Protein AF-A0A261FN50-F1 (afdb_monomer)

pLDDT: mean 81.89, std 12.16, range [36.16, 94.0]

Nearest PDB structures (foldseek):
  4u13-assembly1_B  TM=3.026E-01  e=3.819E+00  Sinorhizobium meliloti 1021
  7yx7-assembly1_A  TM=3.412E-01  e=8.292E+00  Serratia proteamaculans
  7zjz-assembly1_A  TM=3.455E-01  e=8.292E+00  Serratia proteamaculans

Sequence (89 aa):
MNTVFLIIKQIDGVKHLAGVAATIGDAADLLAKWEPECPDNFNFLGTKQEYGVTRHLFNIPFNMQYLIYEVPMNSEVPAELFKKEYGGI

Secondary structure (DSSP, 8-state):
--EEEEEEEEETTEEEEEEEESSHHHHHHHHHHH-TTS-S---EEEEEEETTEEEEEESSTHHHHEEEEEEETTSPPPGGGGS-S----

Organism: NCBI:txid1630166

Foldseek 3Di:
DQKKKFKWFADPQFTDGPDIGRDPVVVVVVVCVVCVVWDPPWDWPDWDDDLNWIWTAIDTPCVVGIIITIGHPPDDDRPVNRDGPDDDD

Structure (mmCIF, N/CA/C/O backbone):
data_AF-A0A261FN50-F1
#
_entry.id   AF-A0A261FN50-F1
#
loop_
_atom_site.group_PDB
_atom_site.id
_atom_site.type_symbol
_atom_site.label_atom_id
_atom_site.label_alt_id
_atom_site.label_comp_id
_atom_site.label_asym_id
_atom_site.label_entity_id
_atom_site.label_seq_id
_atom_site.pdbx_PDB_ins_code
_atom_site.Cartn_x
_atom_site.Cartn_y
_atom_site.Cartn_z
_atom_site.occupancy
_atom_site.B_iso_or_equiv
_atom_site.auth_seq_id
_atom_site.auth_comp_id
_atom_site.auth_asym_id
_atom_site.auth_atom_id
_atom_site.pdbx_PDB_model_num
ATOM 1 N N . MET A 1 1 ? -16.082 -8.155 8.034 1.00 61.22 1 MET A N 1
ATOM 2 C CA . MET A 1 1 ? -16.030 -6.680 7.923 1.00 61.22 1 MET A CA 1
ATOM 3 C C . MET A 1 1 ? -15.552 -6.367 6.523 1.00 61.22 1 MET A C 1
ATOM 5 O O . MET A 1 1 ? -14.634 -7.043 6.081 1.00 61.22 1 MET A O 1
ATOM 9 N N . ASN A 1 2 ? -16.179 -5.422 5.823 1.00 85.44 2 ASN A N 1
ATOM 10 C CA . ASN A 1 2 ? -15.708 -5.031 4.495 1.00 85.44 2 ASN A CA 1
ATOM 11 C C . ASN A 1 2 ? -14.487 -4.123 4.662 1.00 85.44 2 ASN A C 1
ATOM 13 O O . ASN A 1 2 ? -14.558 -3.123 5.382 1.00 85.44 2 ASN A O 1
ATOM 17 N N . THR A 1 3 ? -13.378 -4.493 4.036 1.00 90.38 3 THR A N 1
ATOM 18 C CA . THR A 1 3 ? -12.156 -3.692 3.964 1.00 90.38 3 THR A CA 1
ATOM 19 C C . THR A 1 3 ? -11.951 -3.212 2.535 1.00 90.38 3 THR A C 1
ATOM 21 O O . THR A 1 3 ? -12.492 -3.777 1.585 1.00 90.38 3 THR A O 1
ATOM 24 N N . VAL A 1 4 ? -11.202 -2.128 2.398 1.00 93.50 4 VAL A N 1
ATOM 25 C CA . VAL A 1 4 ? -10.695 -1.625 1.125 1.00 93.50 4 VAL A CA 1
ATOM 26 C C . VAL A 1 4 ? -9.188 -1.484 1.218 1.00 93.50 4 VAL A C 1
ATOM 28 O O . VAL A 1 4 ? -8.630 -1.253 2.291 1.00 93.50 4 VAL A O 1
ATOM 31 N N . PHE A 1 5 ? -8.534 -1.605 0.075 1.00 93.56 5 PHE A N 1
ATOM 32 C CA . PHE A 1 5 ? -7.097 -1.470 -0.066 1.00 93.56 5 PHE A CA 1
ATOM 33 C C . PHE A 1 5 ? -6.808 -0.113 -0.696 1.00 93.56 5 PHE A C 1
ATOM 35 O O . PHE A 1 5 ? -7.091 0.115 -1.872 1.00 93.56 5 PHE A O 1
ATOM 42 N N . LEU A 1 6 ? -6.289 0.810 0.107 1.00 93.69 6 LEU A N 1
ATOM 43 C CA . LEU A 1 6 ? -5.844 2.118 -0.350 1.00 93.69 6 LEU A CA 1
ATOM 44 C C . LEU A 1 6 ? -4.437 1.989 -0.917 1.00 93.69 6 LEU A C 1
ATOM 46 O O . LEU A 1 6 ? -3.527 1.535 -0.226 1.00 93.69 6 LEU A O 1
ATOM 50 N N . ILE A 1 7 ? -4.263 2.422 -2.159 1.00 92.44 7 ILE A N 1
ATOM 51 C CA . ILE A 1 7 ? -2.969 2.487 -2.828 1.00 92.44 7 ILE A CA 1
ATOM 52 C C . ILE A 1 7 ? -2.504 3.935 -2.740 1.00 92.44 7 ILE A C 1
ATOM 54 O O . ILE A 1 7 ? -3.139 4.837 -3.289 1.00 92.44 7 ILE A O 1
ATOM 58 N N . ILE A 1 8 ? -1.410 4.170 -2.028 1.00 91.50 8 ILE A N 1
ATOM 59 C CA . ILE A 1 8 ? -0.844 5.493 -1.779 1.00 91.50 8 ILE A CA 1
ATOM 60 C C . ILE A 1 8 ? 0.467 5.610 -2.539 1.00 91.50 8 ILE A C 1
ATOM 62 O O . ILE A 1 8 ? 1.385 4.842 -2.279 1.00 91.50 8 ILE A O 1
ATOM 66 N N . LYS A 1 9 ? 0.579 6.589 -3.438 1.00 90.06 9 LYS A N 1
ATOM 67 C CA . LYS A 1 9 ? 1.829 6.919 -4.123 1.00 90.06 9 LYS A CA 1
ATOM 68 C C . LYS A 1 9 ? 2.597 7.980 -3.337 1.00 90.06 9 LYS A C 1
ATOM 70 O O . LYS A 1 9 ? 2.049 9.024 -2.995 1.00 90.06 9 LYS A O 1
ATOM 75 N N . GLN A 1 10 ? 3.864 7.715 -3.063 1.00 87.31 10 GLN A N 1
ATOM 76 C CA . GLN A 1 10 ? 4.811 8.602 -2.417 1.00 87.31 10 GLN A CA 1
ATOM 77 C C . GLN A 1 10 ? 5.724 9.249 -3.466 1.00 87.31 10 GLN A C 1
ATOM 79 O O . GLN A 1 10 ? 6.468 8.562 -4.162 1.00 87.31 10 GLN A O 1
ATOM 84 N N . ILE A 1 11 ? 5.675 10.578 -3.556 1.00 84.69 11 ILE A N 1
ATOM 85 C CA . ILE A 1 11 ? 6.483 11.403 -4.465 1.00 84.69 11 ILE A CA 1
ATOM 86 C C . ILE A 1 11 ? 7.192 12.454 -3.611 1.00 84.69 11 ILE A C 1
ATOM 88 O O . ILE A 1 11 ? 6.532 13.199 -2.891 1.00 84.69 11 ILE A O 1
ATOM 92 N N . ASP A 1 12 ? 8.527 12.478 -3.617 1.00 83.50 12 ASP A N 1
ATOM 93 C CA . ASP A 1 12 ? 9.339 13.403 -2.802 1.00 83.50 12 ASP A CA 1
ATOM 94 C C . ASP A 1 12 ? 8.944 13.426 -1.305 1.00 83.50 12 ASP A C 1
ATOM 96 O O . ASP A 1 12 ? 8.924 14.458 -0.625 1.00 83.50 12 ASP A O 1
ATOM 100 N N . GLY A 1 13 ? 8.579 12.247 -0.786 1.00 80.19 13 GLY A N 1
ATOM 101 C CA . GLY A 1 13 ? 8.113 12.034 0.588 1.00 80.19 13 GLY A CA 1
ATOM 102 C C . GLY A 1 13 ? 6.671 12.465 0.865 1.00 80.19 13 GLY A C 1
ATOM 103 O O . GLY A 1 13 ? 6.212 12.296 1.995 1.00 80.19 13 GLY A O 1
ATOM 104 N N . VAL A 1 14 ? 5.958 13.011 -0.125 1.00 83.25 14 VAL A N 1
ATOM 105 C CA . VAL A 1 14 ? 4.539 13.381 -0.043 1.00 83.25 14 VAL A CA 1
ATOM 106 C C . VAL A 1 14 ? 3.679 12.201 -0.483 1.00 83.25 14 VAL A C 1
ATOM 108 O O . VAL A 1 14 ? 3.896 11.629 -1.549 1.00 83.25 14 VAL A O 1
ATOM 111 N N . LYS A 1 15 ? 2.707 11.829 0.351 1.00 88.50 15 LYS A N 1
ATOM 112 C CA . LYS A 1 15 ? 1.816 10.686 0.138 1.00 88.50 15 LYS A CA 1
ATOM 113 C C . LYS A 1 15 ? 0.498 11.144 -0.489 1.00 88.50 15 LYS A C 1
ATOM 115 O O . LYS A 1 15 ? -0.189 12.002 0.058 1.00 88.50 15 LYS A O 1
ATOM 120 N N . HIS A 1 16 ? 0.129 10.541 -1.614 1.00 88.62 16 HIS A N 1
ATOM 121 C CA . HIS A 1 16 ? -1.089 10.832 -2.369 1.00 88.62 16 HIS A CA 1
ATOM 122 C C . HIS A 1 16 ? -1.910 9.563 -2.575 1.00 88.62 16 HIS A C 1
ATOM 124 O O . HIS A 1 16 ? -1.355 8.510 -2.876 1.00 88.62 16 HIS A O 1
ATOM 130 N N . LEU A 1 17 ? -3.237 9.658 -2.474 1.00 91.12 17 LEU A N 1
ATOM 131 C CA . LEU A 1 17 ? -4.107 8.552 -2.868 1.00 91.12 17 LEU A CA 1
ATOM 132 C C . LEU A 1 17 ? -3.994 8.338 -4.385 1.00 91.12 17 LEU A C 1
ATOM 134 O O . LEU A 1 17 ? -4.340 9.225 -5.161 1.00 91.12 17 LEU A O 1
ATOM 138 N N . ALA A 1 18 ? -3.511 7.168 -4.791 1.00 90.94 18 ALA A N 1
ATOM 139 C CA . ALA A 1 18 ? -3.389 6.769 -6.190 1.00 90.94 18 ALA A CA 1
ATOM 140 C C . ALA A 1 18 ? -4.553 5.876 -6.635 1.00 90.94 18 ALA A C 1
ATOM 142 O O . ALA A 1 18 ? -4.968 5.933 -7.789 1.00 90.94 18 ALA A O 1
ATOM 143 N N . GLY A 1 19 ? -5.107 5.071 -5.726 1.00 92.00 19 GLY A N 1
ATOM 144 C CA . GLY A 1 19 ? -6.236 4.202 -6.037 1.00 92.00 19 GLY A CA 1
ATOM 145 C C . GLY A 1 19 ? -6.869 3.558 -4.813 1.00 92.00 19 GLY A C 1
ATOM 146 O O . GLY A 1 19 ? -6.334 3.612 -3.706 1.00 92.00 19 GLY A O 1
ATOM 147 N N . VAL A 1 20 ? -8.026 2.941 -5.037 1.00 93.25 20 VAL A N 1
ATOM 148 C CA . VAL A 1 20 ? -8.768 2.156 -4.046 1.00 93.25 20 VAL A CA 1
ATOM 149 C C . VAL A 1 20 ? -9.172 0.846 -4.705 1.00 93.25 20 VAL A C 1
ATOM 151 O O . VAL A 1 20 ? -9.692 0.856 -5.819 1.00 93.25 20 VAL A O 1
ATOM 154 N N . ALA A 1 21 ? -8.942 -0.268 -4.021 1.00 93.38 21 ALA A N 1
ATOM 155 C CA . ALA A 1 21 ? -9.255 -1.601 -4.512 1.00 93.38 21 ALA A CA 1
ATOM 156 C C . ALA A 1 21 ? -10.060 -2.403 -3.480 1.00 93.38 21 ALA A C 1
ATOM 158 O O . ALA A 1 21 ? -9.968 -2.161 -2.276 1.00 93.38 21 ALA A O 1
ATOM 159 N N . ALA A 1 22 ? -10.865 -3.356 -3.952 1.00 92.56 22 ALA A N 1
ATOM 160 C CA . ALA A 1 22 ? -11.677 -4.213 -3.086 1.00 92.56 22 ALA A CA 1
ATOM 161 C C . ALA A 1 22 ? -10.866 -5.375 -2.496 1.00 92.56 22 ALA A C 1
ATOM 163 O O . ALA A 1 22 ? -11.155 -5.839 -1.395 1.00 92.56 22 ALA A O 1
ATOM 164 N N . THR A 1 23 ? -9.839 -5.832 -3.213 1.00 91.38 23 THR A N 1
ATOM 165 C CA . THR A 1 23 ? -8.954 -6.912 -2.778 1.00 91.38 23 THR A CA 1
ATOM 166 C C . THR A 1 23 ? -7.487 -6.526 -2.937 1.00 91.38 23 THR A C 1
ATOM 168 O O . THR A 1 23 ? -7.136 -5.624 -3.702 1.00 91.38 23 THR A O 1
ATOM 171 N N . ILE A 1 24 ? -6.610 -7.243 -2.232 1.00 87.31 24 ILE A N 1
ATOM 172 C CA . ILE A 1 24 ? -5.160 -7.094 -2.394 1.00 87.31 24 ILE A CA 1
ATOM 173 C C . ILE A 1 24 ? -4.693 -7.491 -3.804 1.00 87.31 24 ILE A C 1
ATOM 175 O O . ILE A 1 24 ? -3.749 -6.898 -4.318 1.00 87.31 24 ILE A O 1
ATOM 179 N N . GLY A 1 25 ? -5.377 -8.449 -4.442 1.00 86.75 25 GLY A N 1
ATOM 180 C CA . GLY A 1 25 ? -5.107 -8.864 -5.821 1.00 86.75 25 GLY A CA 1
ATOM 181 C C . GLY A 1 25 ? -5.440 -7.761 -6.823 1.00 86.75 25 GLY A C 1
ATOM 182 O O . GLY A 1 25 ? -4.603 -7.411 -7.642 1.00 86.75 25 GLY A O 1
ATOM 183 N N . ASP A 1 26 ? -6.598 -7.114 -6.680 1.00 90.69 26 ASP A N 1
ATOM 184 C CA . ASP A 1 26 ? -6.964 -5.974 -7.532 1.00 90.69 26 ASP A CA 1
ATOM 185 C C . ASP A 1 26 ? -5.981 -4.802 -7.368 1.00 90.69 26 ASP A C 1
ATOM 187 O O . ASP A 1 26 ? -5.649 -4.113 -8.333 1.00 90.69 26 ASP A O 1
ATOM 191 N N . ALA A 1 27 ? -5.497 -4.570 -6.142 1.00 89.38 27 ALA A N 1
ATOM 192 C CA . ALA A 1 27 ? -4.491 -3.545 -5.877 1.00 89.38 27 ALA A CA 1
ATOM 193 C C . ALA A 1 27 ? -3.153 -3.869 -6.559 1.00 89.38 27 ALA A C 1
ATOM 195 O O . ALA A 1 27 ? -2.532 -2.986 -7.151 1.00 89.38 27 ALA A O 1
ATOM 196 N N . ALA A 1 28 ? -2.733 -5.134 -6.504 1.00 83.12 28 ALA A N 1
ATOM 197 C CA . ALA A 1 28 ? -1.559 -5.633 -7.209 1.00 83.12 28 ALA A CA 1
ATOM 198 C C . ALA A 1 28 ? -1.690 -5.476 -8.731 1.00 83.12 28 ALA A C 1
ATOM 200 O O . ALA A 1 28 ? -0.776 -4.961 -9.373 1.00 83.12 28 ALA A O 1
ATOM 201 N N . ASP A 1 29 ? -2.843 -5.838 -9.293 1.00 85.06 29 ASP A N 1
ATOM 202 C CA . ASP A 1 29 ? -3.120 -5.725 -10.726 1.00 85.06 29 ASP A CA 1
ATOM 203 C C . ASP A 1 29 ? -3.112 -4.267 -11.204 1.00 85.06 29 ASP A C 1
ATOM 205 O O . ASP A 1 29 ? -2.641 -3.969 -12.303 1.00 85.06 29 ASP A O 1
ATOM 209 N N . LEU A 1 30 ? -3.626 -3.336 -10.392 1.00 88.38 30 LEU A N 1
ATOM 210 C CA . LEU A 1 30 ? -3.545 -1.901 -10.682 1.00 88.38 30 LEU A CA 1
ATOM 211 C C . LEU A 1 30 ? -2.093 -1.418 -10.720 1.00 88.38 30 LEU A C 1
ATOM 213 O O . LEU A 1 30 ? -1.719 -0.697 -11.644 1.00 88.38 30 LEU A O 1
ATOM 217 N N . LEU A 1 31 ? -1.271 -1.847 -9.762 1.00 84.12 31 LEU A N 1
ATOM 218 C CA . LEU A 1 31 ? 0.146 -1.487 -9.713 1.00 84.12 31 LEU A CA 1
ATOM 219 C C . LEU A 1 31 ? 0.923 -2.063 -10.900 1.00 84.12 31 LEU A C 1
ATOM 221 O O . LEU A 1 31 ? 1.674 -1.331 -11.538 1.00 84.12 31 LEU A O 1
ATOM 225 N N . ALA A 1 32 ? 0.686 -3.327 -11.256 1.00 80.00 32 ALA A N 1
ATOM 226 C CA . ALA A 1 32 ? 1.304 -3.961 -12.420 1.00 80.00 32 ALA A CA 1
ATOM 227 C C .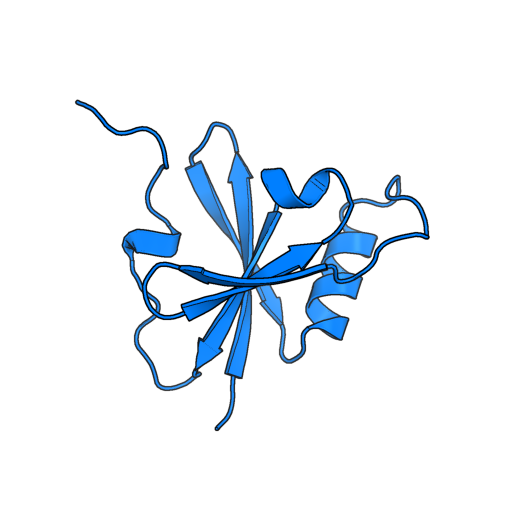 ALA A 1 32 ? 0.937 -3.255 -13.740 1.00 80.00 32 ALA A C 1
ATOM 229 O O . ALA A 1 32 ? 1.760 -3.157 -14.646 1.00 80.00 32 ALA A O 1
ATOM 230 N N . LYS A 1 33 ? -0.284 -2.710 -13.850 1.00 84.12 33 LYS A N 1
ATOM 231 C CA . LYS A 1 33 ? -0.700 -1.900 -15.010 1.00 84.12 33 LYS A CA 1
ATOM 232 C C . LYS A 1 33 ? -0.002 -0.543 -15.074 1.00 84.12 33 LYS A C 1
ATOM 234 O O . LYS A 1 33 ? 0.241 -0.051 -16.173 1.00 84.12 33 LYS A O 1
ATOM 239 N N . TRP A 1 34 ? 0.253 0.091 -13.930 1.00 86.00 34 TRP A N 1
ATOM 240 C CA . TRP A 1 34 ? 0.917 1.398 -13.875 1.00 86.00 34 TRP A CA 1
ATOM 241 C C . TRP A 1 34 ? 2.428 1.306 -14.066 1.00 86.00 34 TRP A C 1
ATOM 243 O O . TRP A 1 34 ? 3.016 2.237 -14.605 1.00 86.00 34 TRP A O 1
ATOM 253 N N . GLU A 1 35 ? 3.030 0.185 -13.676 1.00 79.88 35 GLU A N 1
ATOM 254 C CA . GLU A 1 35 ? 4.470 -0.059 -13.745 1.00 79.88 35 GLU A CA 1
ATOM 255 C C . GLU A 1 35 ? 4.751 -1.268 -14.667 1.00 79.88 35 GLU A C 1
ATOM 257 O O . GLU A 1 35 ? 5.096 -2.345 -14.186 1.00 79.88 35 GLU A O 1
ATOM 262 N N . PRO A 1 36 ? 4.598 -1.139 -16.001 1.00 73.88 36 PRO A N 1
ATOM 263 C CA . PRO A 1 36 ? 4.715 -2.258 -16.948 1.00 73.88 36 PRO A CA 1
ATOM 264 C C . PRO A 1 36 ? 6.136 -2.835 -17.069 1.00 73.88 36 PRO A C 1
ATOM 266 O O . PRO A 1 36 ? 6.327 -3.907 -17.634 1.00 73.88 36 PRO A O 1
ATOM 269 N N . GLU A 1 37 ? 7.137 -2.119 -16.560 1.00 71.69 37 GLU A N 1
ATOM 270 C CA . GLU A 1 37 ? 8.530 -2.569 -16.439 1.00 71.69 37 GLU A CA 1
ATOM 271 C C . GLU A 1 37 ? 8.792 -3.378 -15.159 1.00 71.69 37 GLU A C 1
ATOM 273 O O . GLU A 1 37 ? 9.906 -3.852 -14.923 1.00 71.69 37 GLU A O 1
ATOM 278 N N . CYS A 1 38 ? 7.763 -3.542 -14.325 1.00 65.94 38 CYS A N 1
ATOM 279 C CA . CYS A 1 38 ? 7.821 -4.359 -13.134 1.00 65.94 38 CYS A CA 1
ATOM 280 C C . CYS A 1 38 ? 8.058 -5.833 -13.508 1.00 65.94 38 CYS A C 1
ATOM 282 O O . CYS A 1 38 ? 7.317 -6.387 -14.319 1.00 65.94 38 CYS A O 1
ATOM 284 N N . PRO A 1 39 ? 9.077 -6.489 -12.929 1.00 66.00 39 PRO A N 1
ATOM 285 C CA . PRO A 1 39 ? 9.322 -7.897 -13.192 1.00 66.00 39 PRO A CA 1
ATOM 286 C C . PRO A 1 39 ? 8.180 -8.775 -12.656 1.00 66.00 39 PRO A C 1
ATOM 288 O O . PRO A 1 39 ? 7.630 -8.513 -11.587 1.00 66.00 39 PRO A O 1
ATOM 291 N N . ASP A 1 40 ? 7.900 -9.881 -13.352 1.00 64.81 40 ASP A N 1
ATOM 292 C CA . ASP A 1 40 ? 6.833 -10.850 -13.030 1.00 64.81 40 ASP A CA 1
ATOM 293 C C . ASP A 1 40 ? 6.942 -11.477 -11.623 1.00 64.81 40 ASP A C 1
ATOM 295 O O . ASP A 1 40 ? 6.036 -12.165 -11.158 1.00 64.81 40 ASP A O 1
ATOM 299 N N . ASN A 1 41 ? 8.059 -11.270 -10.919 1.00 64.94 41 ASN A N 1
ATOM 300 C CA . ASN A 1 41 ? 8.338 -11.827 -9.597 1.00 64.94 41 ASN A CA 1
ATOM 301 C C . ASN A 1 41 ? 7.858 -10.930 -8.442 1.00 64.94 41 ASN A C 1
ATOM 303 O O . ASN A 1 41 ? 8.486 -10.895 -7.374 1.00 64.94 41 ASN A O 1
ATOM 307 N N .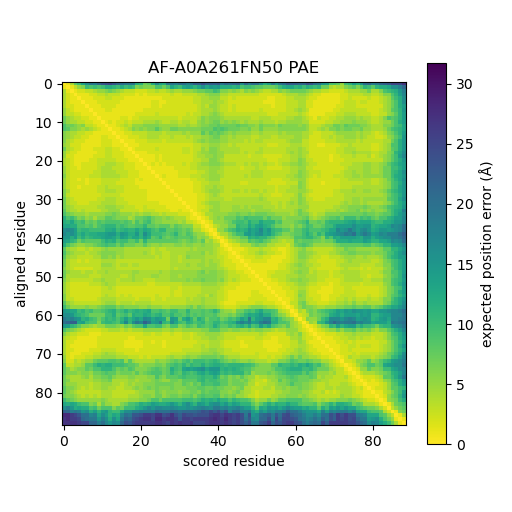 PHE A 1 42 ? 6.729 -10.252 -8.646 1.00 71.94 42 PHE A N 1
ATOM 308 C CA . PHE A 1 42 ? 6.006 -9.529 -7.613 1.00 71.94 42 PHE A CA 1
ATOM 309 C C . PHE A 1 42 ? 5.422 -10.488 -6.576 1.00 71.94 42 PHE A C 1
ATOM 311 O O . PHE A 1 42 ? 4.503 -11.253 -6.853 1.00 71.94 42 PHE A O 1
ATOM 318 N N . ASN A 1 43 ? 5.950 -10.440 -5.357 1.00 77.50 43 ASN A N 1
ATOM 319 C CA . ASN A 1 43 ? 5.551 -11.316 -4.270 1.00 77.50 43 ASN A CA 1
ATOM 320 C C . ASN A 1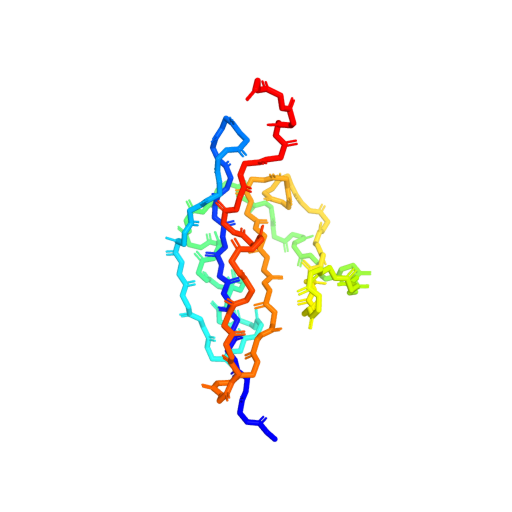 43 ? 5.245 -10.524 -3.004 1.00 77.50 43 ASN A C 1
ATOM 322 O O . ASN A 1 43 ? 5.987 -9.626 -2.591 1.00 77.50 43 ASN A O 1
ATOM 326 N N . PHE A 1 44 ? 4.158 -10.927 -2.355 1.00 83.88 44 PHE A N 1
ATOM 327 C CA . PHE A 1 44 ? 3.808 -10.486 -1.017 1.00 83.88 44 PHE A CA 1
ATOM 328 C C . PHE A 1 44 ? 4.856 -10.968 -0.006 1.00 83.88 44 PHE A C 1
ATOM 330 O O . PHE A 1 44 ? 5.163 -12.157 0.073 1.00 83.88 44 PHE A O 1
ATOM 337 N N . LEU A 1 45 ? 5.405 -10.034 0.767 1.00 86.81 45 LEU A N 1
ATOM 338 C CA . LEU A 1 45 ? 6.417 -10.299 1.792 1.00 86.81 45 LEU A CA 1
ATOM 339 C C . LEU A 1 45 ? 5.831 -10.435 3.197 1.00 86.81 45 LEU A C 1
ATOM 341 O O . LEU A 1 45 ? 6.461 -11.029 4.069 1.00 86.81 45 LEU A O 1
ATOM 345 N N . GLY A 1 46 ? 4.656 -9.857 3.436 1.00 90.00 46 GLY A N 1
ATOM 346 C CA . GLY A 1 46 ? 4.026 -9.832 4.748 1.00 90.00 46 GLY A CA 1
ATOM 347 C C . GLY A 1 46 ? 3.301 -8.523 5.025 1.00 90.00 46 GLY A C 1
ATOM 348 O O . GLY A 1 46 ? 3.158 -7.657 4.161 1.00 90.00 46 GLY A O 1
ATOM 349 N N . THR A 1 47 ? 2.859 -8.371 6.269 1.00 93.00 47 THR A N 1
ATOM 350 C CA . T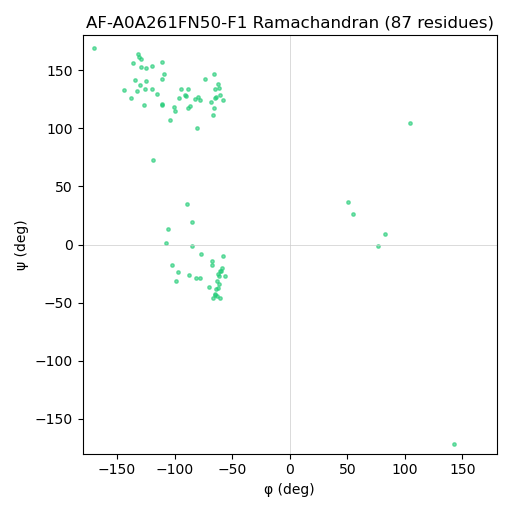HR A 1 47 ? 2.144 -7.183 6.740 1.00 93.00 47 THR A CA 1
ATOM 351 C C . THR A 1 47 ? 2.879 -6.483 7.872 1.00 93.00 47 THR A C 1
ATOM 353 O O . THR A 1 47 ? 3.556 -7.127 8.673 1.00 93.00 47 THR A O 1
ATOM 356 N N . LYS A 1 48 ? 2.653 -5.179 8.014 1.00 93.12 48 LYS A N 1
ATOM 357 C CA . LYS A 1 48 ? 3.101 -4.379 9.157 1.00 93.12 48 LYS A CA 1
ATOM 358 C C . LYS A 1 48 ? 1.965 -3.480 9.643 1.00 93.12 48 LYS A C 1
ATOM 360 O O . LYS A 1 48 ? 1.229 -2.939 8.830 1.00 93.12 48 LYS A O 1
ATOM 365 N N . GLN A 1 49 ? 1.829 -3.302 10.956 1.00 93.12 49 GLN A N 1
ATOM 366 C CA . GLN A 1 49 ? 0.903 -2.313 11.518 1.00 93.12 49 GLN A CA 1
ATOM 367 C C . GLN A 1 49 ? 1.520 -0.913 11.460 1.00 93.12 49 GLN A C 1
ATOM 369 O O . GLN A 1 49 ? 2.633 -0.704 11.947 1.00 93.12 49 GLN A O 1
ATOM 374 N N . GLU A 1 50 ? 0.800 0.040 10.876 1.00 89.00 50 GLU A N 1
ATOM 375 C CA . GLU A 1 50 ? 1.201 1.444 10.766 1.00 89.00 50 GLU A CA 1
ATOM 376 C C . GLU A 1 50 ? -0.038 2.331 10.910 1.00 89.00 50 GLU A C 1
ATOM 378 O O . GLU A 1 50 ? -1.061 2.078 10.284 1.00 89.00 50 GLU A O 1
ATOM 383 N N . TYR A 1 51 ? 0.040 3.374 11.740 1.00 86.75 51 TYR A N 1
ATOM 384 C CA . TYR A 1 51 ? -1.039 4.365 11.891 1.00 86.75 51 TYR A CA 1
ATOM 385 C C . TYR A 1 51 ? -2.420 3.778 12.249 1.00 86.75 51 TYR A C 1
ATOM 387 O O . TYR A 1 51 ? -3.447 4.371 11.942 1.00 86.75 51 TYR A O 1
ATOM 395 N N . GLY A 1 52 ? -2.457 2.610 12.897 1.00 86.62 52 GLY A N 1
ATOM 396 C CA . GLY A 1 52 ? -3.702 1.924 13.260 1.00 86.62 52 GLY A CA 1
ATOM 397 C C . GLY A 1 52 ? -4.333 1.090 12.139 1.00 86.62 52 GLY A C 1
ATOM 398 O O . GLY A 1 52 ? -5.450 0.610 12.313 1.00 86.62 52 GLY A O 1
ATOM 399 N N . VAL A 1 53 ? -3.636 0.898 11.014 1.00 91.50 53 VAL A N 1
ATOM 400 C CA . VAL A 1 53 ? -4.073 0.061 9.888 1.00 91.50 53 VAL A CA 1
ATOM 401 C C . VAL A 1 53 ? -2.967 -0.893 9.428 1.00 91.50 53 VAL A C 1
ATOM 403 O O . VAL A 1 53 ? -1.782 -0.723 9.730 1.00 91.50 53 VAL A O 1
ATOM 406 N N . THR A 1 54 ? -3.350 -1.910 8.661 1.00 93.44 54 THR A N 1
ATOM 407 C CA . THR A 1 54 ? -2.408 -2.901 8.135 1.00 93.44 54 THR A CA 1
ATOM 408 C C . THR A 1 54 ? -1.805 -2.420 6.817 1.00 93.44 54 THR A C 1
ATOM 410 O O . THR A 1 54 ? -2.515 -2.249 5.831 1.00 93.44 54 THR A O 1
ATOM 413 N N . ARG A 1 55 ? -0.483 -2.260 6.764 1.00 92.06 55 ARG A N 1
ATOM 414 C CA . ARG A 1 55 ? 0.282 -2.086 5.525 1.00 92.06 55 ARG A CA 1
ATOM 415 C C . ARG A 1 55 ? 0.700 -3.439 4.957 1.00 92.06 55 ARG A C 1
ATOM 417 O O . ARG A 1 55 ? 1.259 -4.263 5.681 1.00 92.06 55 ARG A O 1
ATOM 424 N N . HIS A 1 56 ? 0.509 -3.630 3.658 1.00 90.81 56 HIS A N 1
ATOM 425 C CA . HIS A 1 56 ? 0.975 -4.795 2.902 1.00 90.81 56 HIS A CA 1
ATOM 426 C C . HIS A 1 56 ? 2.332 -4.497 2.245 1.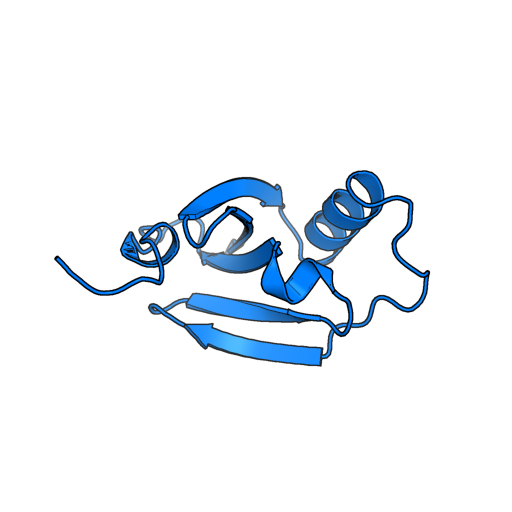00 90.81 56 HIS A C 1
ATOM 428 O O . HIS A 1 56 ? 2.529 -3.423 1.675 1.00 90.81 56 HIS A O 1
ATOM 434 N N . LEU A 1 57 ? 3.285 -5.426 2.368 1.00 87.75 57 LEU A N 1
ATOM 435 C CA . LEU A 1 57 ? 4.668 -5.278 1.905 1.00 87.75 57 LEU A CA 1
ATOM 436 C C . LEU A 1 57 ? 4.953 -6.200 0.719 1.00 87.75 57 LEU A C 1
ATOM 438 O O . LEU A 1 57 ? 4.534 -7.357 0.715 1.00 87.75 57 LEU A O 1
ATOM 442 N N . PHE A 1 58 ? 5.742 -5.712 -0.238 1.00 84.31 58 PHE A N 1
ATOM 443 C CA . PHE A 1 58 ? 6.101 -6.4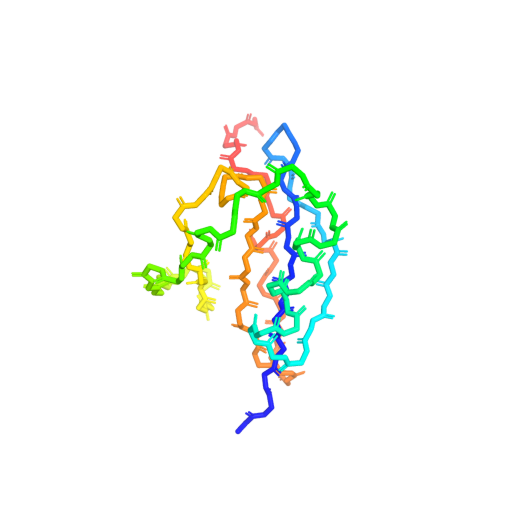46 -1.453 1.00 84.31 58 PHE A CA 1
ATOM 444 C C . PHE A 1 58 ? 7.591 -6.326 -1.792 1.00 84.31 58 PHE A C 1
ATOM 446 O O . PHE A 1 58 ? 8.260 -5.375 -1.381 1.00 84.31 58 PHE A O 1
ATOM 453 N N . ASN A 1 59 ? 8.116 -7.300 -2.535 1.00 78.75 59 ASN A N 1
ATOM 454 C CA . ASN A 1 59 ? 9.548 -7.493 -2.810 1.00 78.75 59 ASN A CA 1
ATOM 455 C C . ASN A 1 59 ? 10.125 -6.688 -3.992 1.00 78.75 59 ASN A C 1
ATOM 457 O O . ASN A 1 59 ? 11.185 -7.048 -4.498 1.00 78.75 59 ASN A O 1
ATOM 461 N N . ILE A 1 60 ? 9.468 -5.615 -4.433 1.00 70.81 60 ILE A N 1
ATOM 462 C CA . ILE A 1 60 ? 9.851 -4.861 -5.640 1.00 70.81 60 ILE A CA 1
ATOM 463 C C . ILE A 1 60 ? 9.960 -3.348 -5.398 1.00 70.81 60 ILE A C 1
ATOM 465 O O . ILE A 1 60 ? 9.389 -2.843 -4.425 1.00 70.81 60 ILE A O 1
ATOM 469 N N . PRO A 1 61 ? 10.688 -2.604 -6.264 1.00 60.75 61 PRO A N 1
ATOM 470 C CA . PRO A 1 61 ? 11.065 -1.206 -6.024 1.00 60.75 61 PRO A CA 1
ATOM 471 C C . PRO A 1 61 ? 9.901 -0.235 -5.828 1.00 60.75 61 PRO A C 1
ATOM 473 O O . PRO A 1 61 ? 10.078 0.777 -5.146 1.00 60.75 61 PRO A O 1
ATOM 476 N N . PHE A 1 62 ? 8.697 -0.545 -6.315 1.00 66.94 62 PHE A N 1
ATOM 477 C CA . PHE A 1 62 ? 7.560 0.312 -6.021 1.00 66.94 62 PHE A CA 1
ATOM 478 C C . PHE A 1 62 ? 7.152 0.292 -4.549 1.00 66.94 62 PHE A C 1
ATOM 480 O O . PHE A 1 62 ? 6.515 1.237 -4.144 1.00 66.94 62 PHE A O 1
ATOM 487 N N . ASN A 1 63 ? 7.541 -0.669 -3.699 1.00 64.50 63 ASN A N 1
ATOM 488 C CA . ASN A 1 63 ? 7.162 -0.660 -2.269 1.00 64.50 63 ASN A CA 1
ATOM 489 C C . ASN A 1 63 ? 7.646 0.607 -1.519 1.00 64.50 63 ASN A C 1
ATOM 491 O O . ASN A 1 63 ? 7.122 0.957 -0.462 1.00 64.50 63 ASN A O 1
ATOM 495 N N . MET A 1 64 ? 8.642 1.320 -2.056 1.00 64.12 64 MET A N 1
ATOM 496 C CA . MET A 1 64 ? 9.056 2.621 -1.516 1.00 64.12 64 MET A CA 1
ATOM 497 C C . MET A 1 64 ? 8.267 3.804 -2.100 1.00 64.12 64 MET A C 1
ATOM 499 O O . MET A 1 64 ? 8.136 4.826 -1.434 1.00 64.12 64 MET A O 1
ATOM 503 N N . GLN A 1 65 ? 7.730 3.673 -3.317 1.00 82.00 65 GLN A N 1
ATOM 504 C CA . GLN A 1 65 ? 6.956 4.718 -4.001 1.00 82.00 65 GLN A CA 1
ATOM 505 C C . GLN A 1 65 ? 5.441 4.497 -3.956 1.00 82.00 65 GLN A C 1
ATOM 507 O O . GLN A 1 65 ? 4.692 5.423 -4.206 1.00 82.00 65 GLN A O 1
ATOM 512 N N . TYR A 1 66 ? 4.971 3.295 -3.664 1.00 87.00 66 TYR A N 1
ATOM 513 C CA . TYR A 1 66 ? 3.583 2.876 -3.618 1.00 87.00 66 TYR A CA 1
ATOM 514 C C . TYR A 1 66 ? 3.398 1.996 -2.388 1.00 87.00 66 TYR A C 1
ATOM 516 O O . TYR A 1 66 ? 4.108 1.015 -2.169 1.00 87.00 66 TYR A O 1
ATOM 524 N N . LEU A 1 67 ? 2.427 2.372 -1.573 1.00 89.56 67 LEU A N 1
ATOM 525 C CA . LEU A 1 67 ? 2.113 1.767 -0.293 1.00 89.56 67 LEU A CA 1
ATOM 526 C C . LEU A 1 67 ? 0.682 1.245 -0.375 1.00 89.56 67 LEU A C 1
ATOM 528 O O . LEU A 1 67 ? -0.199 1.970 -0.831 1.00 89.56 67 LEU A O 1
ATOM 532 N N . ILE A 1 68 ? 0.435 0.015 0.073 1.00 91.62 68 ILE A N 1
ATOM 533 C CA . ILE A 1 68 ? -0.921 -0.543 0.116 1.00 91.62 68 ILE A CA 1
ATOM 534 C C . ILE A 1 68 ? -1.350 -0.687 1.572 1.00 91.62 68 ILE A C 1
ATOM 536 O O . ILE A 1 68 ? -0.709 -1.406 2.340 1.00 91.62 68 ILE A O 1
ATOM 540 N N . TYR A 1 69 ? -2.438 -0.015 1.938 1.00 92.69 69 TYR A N 1
ATOM 541 C CA . TYR A 1 69 ? -3.022 -0.049 3.275 1.00 92.69 69 TYR A CA 1
ATOM 542 C C . TYR A 1 69 ? -4.409 -0.679 3.240 1.00 92.69 69 TYR A C 1
ATOM 544 O O . TYR A 1 69 ? -5.266 -0.269 2.465 1.00 92.69 69 TYR A O 1
ATOM 552 N N . GLU A 1 70 ? -4.642 -1.654 4.104 1.00 94.00 70 GLU A N 1
ATOM 553 C CA . GLU A 1 70 ? -5.947 -2.260 4.320 1.00 94.00 70 GLU A CA 1
ATOM 554 C C . GLU A 1 70 ? -6.699 -1.479 5.398 1.00 94.00 70 GLU A C 1
ATOM 556 O O . GLU A 1 70 ? -6.263 -1.399 6.550 1.00 94.00 70 GLU A O 1
ATOM 561 N N . VAL A 1 71 ? -7.835 -0.900 5.010 1.00 92.25 71 VAL A N 1
ATOM 562 C CA . VAL A 1 71 ? -8.642 -0.023 5.858 1.00 92.25 71 VAL A CA 1
ATOM 563 C C . VAL A 1 71 ? -10.081 -0.543 5.924 1.00 92.25 71 VAL A C 1
ATOM 565 O O . VAL A 1 71 ? -10.662 -0.869 4.886 1.00 92.25 71 VAL A O 1
ATOM 568 N N . PRO A 1 72 ? -10.705 -0.628 7.111 1.00 90.44 72 PRO A N 1
ATOM 569 C CA . PRO A 1 72 ? -12.120 -0.978 7.211 1.00 90.44 72 PRO A CA 1
ATOM 570 C C . PRO A 1 72 ? -13.008 0.099 6.568 1.00 90.44 72 PRO A C 1
ATOM 572 O O . PRO A 1 72 ? -12.849 1.279 6.864 1.00 90.44 72 PRO A O 1
ATOM 575 N N . MET A 1 73 ? -13.995 -0.288 5.747 1.00 82.00 73 MET A N 1
ATOM 576 C CA . MET A 1 73 ? -14.870 0.662 5.024 1.00 82.00 73 MET A CA 1
ATOM 577 C C . MET A 1 73 ? -15.678 1.598 5.935 1.00 82.00 73 MET A C 1
ATOM 579 O O . MET A 1 73 ? -16.110 2.656 5.492 1.00 82.00 73 MET A O 1
ATOM 583 N N . ASN A 1 74 ? -15.891 1.208 7.193 1.00 79.12 74 ASN A N 1
ATOM 584 C CA . ASN A 1 74 ? -16.670 1.973 8.172 1.00 79.12 74 ASN A CA 1
ATOM 585 C C . ASN A 1 74 ? -15.785 2.658 9.225 1.00 79.12 74 ASN A C 1
ATOM 587 O O . ASN A 1 74 ? -16.287 3.076 10.267 1.00 79.12 74 ASN A O 1
ATOM 591 N N . SER A 1 75 ? -14.474 2.714 8.996 1.00 76.12 75 SER A N 1
ATOM 592 C CA . SER A 1 75 ? -13.523 3.370 9.889 1.00 76.12 75 SER A CA 1
ATOM 593 C C . SER A 1 75 ? -13.003 4.648 9.251 1.00 76.12 75 SER A C 1
ATOM 595 O O . SER A 1 75 ? -12.847 4.734 8.033 1.00 76.12 75 SER A O 1
ATOM 597 N N . GLU A 1 76 ? -12.722 5.645 10.086 1.00 80.19 76 GLU A N 1
ATOM 598 C CA . GLU A 1 76 ? -12.009 6.833 9.635 1.00 80.19 76 GLU A CA 1
ATOM 599 C C . GLU A 1 76 ? -10.632 6.421 9.111 1.00 80.19 76 GLU A C 1
ATOM 601 O O . GLU A 1 76 ? -9.889 5.692 9.773 1.00 80.19 76 GLU A O 1
ATOM 606 N N . VAL A 1 77 ? -10.305 6.870 7.898 1.00 82.56 77 VAL A N 1
ATOM 607 C CA . VAL A 1 77 ? -8.974 6.673 7.327 1.00 82.56 77 VAL A CA 1
ATOM 608 C C . VAL A 1 77 ? -7.996 7.537 8.134 1.00 82.56 77 VAL A C 1
ATOM 610 O O . VAL A 1 77 ? -8.197 8.754 8.185 1.00 82.56 77 VAL A O 1
ATOM 613 N N . PRO A 1 78 ? -6.941 6.964 8.744 1.00 82.94 78 PRO A N 1
ATOM 614 C CA . PRO A 1 78 ? -5.990 7.746 9.527 1.00 82.94 78 PRO A CA 1
ATOM 615 C C . PRO A 1 78 ? -5.350 8.848 8.676 1.00 82.94 78 PRO A C 1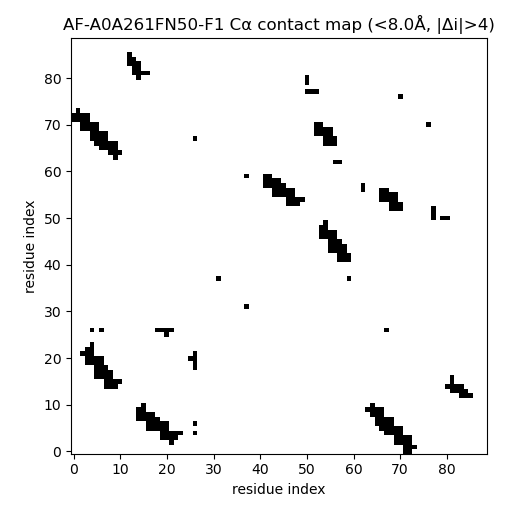
ATOM 617 O O . PRO A 1 78 ? -4.744 8.571 7.638 1.00 82.94 78 PRO A O 1
ATOM 620 N N . ALA A 1 79 ? -5.457 10.105 9.116 1.00 81.94 79 ALA A N 1
ATOM 621 C CA . ALA A 1 79 ? -4.906 11.254 8.392 1.00 81.94 79 ALA A CA 1
ATOM 622 C C . ALA A 1 79 ? -3.378 11.156 8.235 1.00 81.94 79 ALA A C 1
ATOM 624 O O . ALA A 1 79 ? -2.801 11.664 7.274 1.00 81.94 79 ALA A O 1
ATOM 625 N N . GLU A 1 80 ? -2.719 10.465 9.165 1.00 84.19 80 GLU A N 1
ATOM 626 C CA . GLU A 1 80 ? -1.295 10.141 9.160 1.00 84.19 80 GLU A CA 1
ATOM 627 C C . GLU A 1 80 ? -0.842 9.392 7.904 1.00 84.19 80 GLU A C 1
ATOM 629 O O . GLU A 1 80 ? 0.308 9.557 7.498 1.00 84.19 80 GLU A O 1
ATOM 634 N N . LEU A 1 81 ? -1.733 8.642 7.245 1.00 84.12 81 LEU A N 1
ATOM 635 C CA . LEU A 1 81 ? -1.424 7.948 5.991 1.00 84.12 81 LEU A CA 1
ATOM 636 C C . LEU A 1 81 ? -1.062 8.901 4.852 1.00 84.12 81 LEU A C 1
ATOM 638 O O . LEU A 1 81 ? -0.344 8.512 3.936 1.00 84.12 81 LEU A O 1
ATOM 642 N N . PHE A 1 82 ? -1.534 10.144 4.918 1.00 82.31 82 PHE A N 1
ATOM 643 C CA . PHE A 1 82 ? -1.300 11.164 3.897 1.00 82.31 82 PHE A CA 1
ATOM 644 C C . PHE A 1 82 ? -0.317 12.246 4.359 1.00 82.31 82 PHE A C 1
ATOM 646 O O . PHE A 1 82 ? -0.026 13.183 3.615 1.00 82.31 82 PHE A O 1
ATOM 653 N N . LYS A 1 83 ? 0.226 12.134 5.580 1.00 78.88 83 LYS A N 1
ATOM 654 C CA . LYS A 1 83 ? 1.257 13.056 6.069 1.00 78.88 83 LYS A CA 1
ATOM 655 C C . LYS A 1 83 ? 2.594 12.758 5.386 1.00 78.88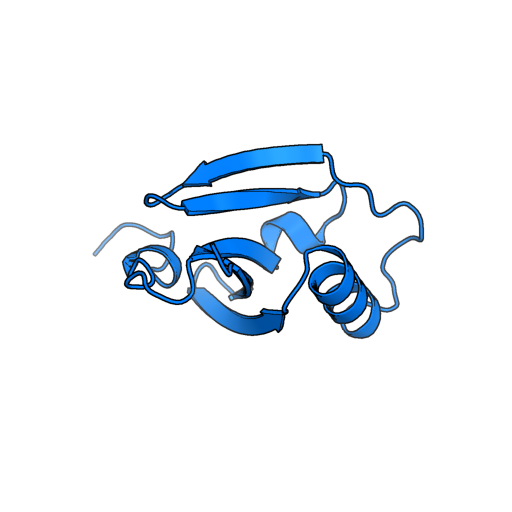 83 LYS A C 1
ATOM 657 O O . LYS A 1 83 ? 2.956 11.604 5.153 1.00 78.88 83 LYS A O 1
ATOM 662 N N . LYS A 1 84 ? 3.342 13.821 5.086 1.00 72.38 84 LYS A N 1
ATOM 663 C CA . LYS A 1 84 ? 4.719 13.740 4.582 1.00 72.38 84 LYS A CA 1
ATOM 664 C C . LYS A 1 84 ? 5.609 13.063 5.633 1.00 72.38 84 LYS A C 1
ATOM 666 O O . LYS A 1 84 ? 5.504 13.397 6.809 1.00 72.38 84 LYS A O 1
ATOM 671 N N . GLU A 1 85 ? 6.508 12.162 5.231 1.00 64.06 85 GLU A N 1
ATOM 672 C CA . GLU A 1 85 ? 7.433 11.505 6.184 1.00 64.06 85 GLU A CA 1
ATOM 673 C C . GLU A 1 85 ? 8.612 12.387 6.625 1.00 64.06 85 GLU A C 1
ATOM 675 O O . GLU A 1 85 ? 9.328 12.049 7.565 1.00 64.06 85 GLU A O 1
ATOM 680 N N . TYR A 1 86 ? 8.793 13.557 6.009 1.00 53.25 86 TYR A N 1
ATOM 681 C CA . TYR A 1 86 ? 9.780 14.533 6.458 1.00 53.25 86 TYR A CA 1
ATOM 682 C C . TYR A 1 86 ? 9.232 15.328 7.645 1.00 53.25 86 TYR A C 1
ATOM 684 O O . TYR A 1 86 ? 8.455 16.266 7.470 1.00 53.25 86 TYR 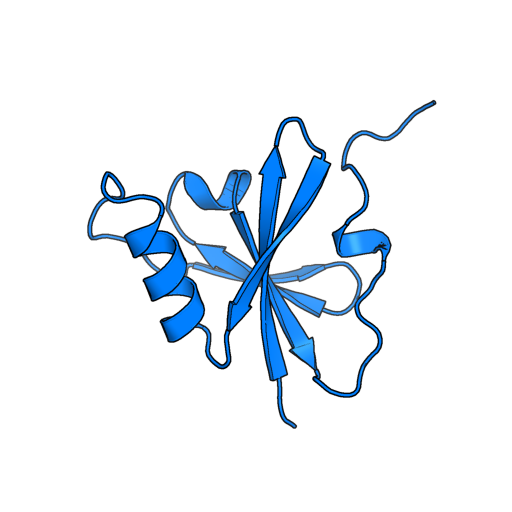A O 1
ATOM 692 N N . GLY A 1 87 ? 9.649 14.955 8.855 1.00 47.97 87 GLY A N 1
ATOM 693 C CA . GLY A 1 87 ? 9.511 15.816 10.023 1.00 47.97 87 GLY A CA 1
ATOM 694 C C . GLY A 1 87 ? 10.294 17.123 9.846 1.00 47.97 87 GLY A C 1
ATOM 695 O O . GLY A 1 87 ? 11.456 17.095 9.444 1.00 47.97 87 GLY A O 1
ATOM 696 N N . GLY A 1 88 ? 9.656 18.243 10.196 1.00 38.78 88 GLY A N 1
ATOM 697 C CA . GLY A 1 88 ? 10.293 19.534 10.471 1.00 38.78 88 GLY A CA 1
ATOM 698 C C . GLY A 1 88 ? 10.145 20.584 9.370 1.00 38.78 88 GLY A C 1
ATOM 699 O O . GLY A 1 88 ? 10.861 20.544 8.372 1.00 38.78 88 GLY A O 1
ATOM 700 N N . ILE A 1 89 ? 9.264 21.566 9.589 1.00 36.16 89 ILE A N 1
ATOM 701 C CA . ILE A 1 89 ? 9.622 22.793 10.328 1.00 36.16 89 ILE A CA 1
ATOM 702 C C . ILE A 1 89 ? 8.463 23.138 11.265 1.00 36.16 89 ILE A C 1
ATOM 704 O O . ILE A 1 89 ? 7.307 22.967 10.817 1.00 36.16 89 ILE A O 1
#

Solvent-accessible surface area (backbone atoms only — not comparable to full-atom values): 5317 Å² total; per-residue (Å²): 133,67,50,32,29,40,32,29,36,42,55,99,52,39,36,39,86,71,46,76,22,76,39,72,64,55,44,48,54,53,49,49,67,76,39,74,85,58,66,92,78,72,40,83,72,50,74,46,84,52,86,92,34,42,31,58,38,50,77,49,82,55,54,77,36,39,42,40,34,47,42,52,72,92,50,86,77,55,69,69,73,51,46,52,75,72,83,82,133

Radius of gyration: 12.91 Å; Cα contacts (8 Å, |Δi|>4): 145; chains: 1; bounding box: 28×35×30 Å

Mean predicted aligned error: 5.99 Å